Protein AF-A0A6M1SHD3-F1 (afdb_monomer_lite)

Secondary structure (DSSP, 8-state):
--HHHHHHHHHHHHTTS-GGG-----SS--TTS-HHHHHHHHHHHHHHHHHHHTT-

Structure (mmCIF, N/CA/C/O backbone):
data_AF-A0A6M1SHD3-F1
#
_entry.id   AF-A0A6M1SHD3-F1
#
loop_
_atom_site.group_PDB
_atom_site.id
_atom_site.type_symbol
_atom_site.label_atom_id
_atom_site.label_alt_id
_atom_site.label_comp_id
_atom_site.label_asym_id
_atom_site.label_entity_id
_atom_site.label_seq_id
_atom_site.pdbx_PDB_ins_code
_atom_site.Cartn_x
_atom_site.Cartn_y
_atom_site.Cartn_z
_atom_site.occupancy
_atom_site.B_iso_or_equiv
_atom_site.auth_seq_id
_atom_site.auth_comp_id
_atom_site.auth_asym_id
_atom_site.auth_atom_id
_atom_site.pdbx_PDB_model_num
ATOM 1 N N . PRO A 1 1 ? 7.998 -2.871 -1.023 1.00 94.56 1 PRO A N 1
ATOM 2 C CA . PRO A 1 1 ? 7.766 -2.639 0.429 1.00 94.56 1 PRO A CA 1
ATOM 3 C C . PRO A 1 1 ? 7.182 -3.903 1.068 1.00 94.56 1 PRO A C 1
ATOM 5 O O . PRO A 1 1 ? 6.496 -4.646 0.367 1.00 94.56 1 PRO A O 1
ATOM 8 N N . THR A 1 2 ? 7.462 -4.165 2.347 1.00 98.31 2 THR A N 1
ATOM 9 C CA . THR A 1 2 ? 6.854 -5.291 3.080 1.00 98.31 2 THR A CA 1
ATOM 10 C C . THR A 1 2 ? 5.421 -4.962 3.502 1.00 98.31 2 THR A C 1
ATOM 12 O O . THR A 1 2 ? 5.034 -3.790 3.549 1.00 98.31 2 THR A O 1
ATOM 15 N N . GLN A 1 3 ? 4.627 -5.990 3.806 1.00 98.38 3 GLN A N 1
ATOM 16 C CA . GLN A 1 3 ? 3.261 -5.825 4.308 1.00 98.38 3 GLN A CA 1
ATOM 17 C C . GLN A 1 3 ? 3.250 -5.054 5.636 1.00 98.38 3 GLN A C 1
ATOM 19 O O . GLN A 1 3 ? 2.474 -4.111 5.797 1.00 98.38 3 GLN A O 1
ATOM 24 N N . GLU A 1 4 ? 4.150 -5.400 6.559 1.00 98.31 4 GLU A N 1
ATOM 25 C CA . GLU A 1 4 ? 4.256 -4.800 7.893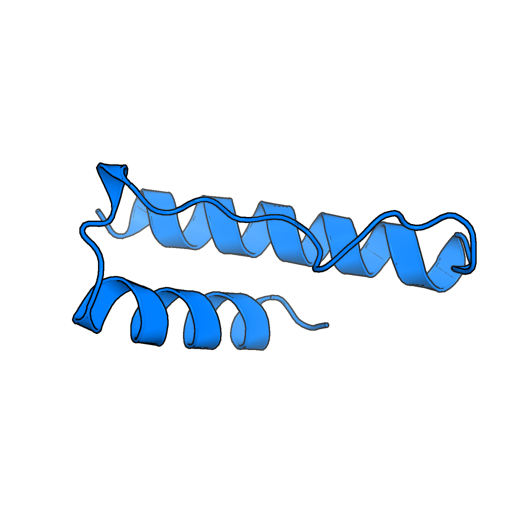 1.00 98.31 4 GLU A CA 1
ATOM 26 C C . GLU A 1 4 ? 4.527 -3.299 7.806 1.00 98.31 4 GLU A C 1
ATOM 28 O O . GLU A 1 4 ? 3.919 -2.512 8.532 1.00 98.31 4 GLU A O 1
ATOM 33 N N . HIS A 1 5 ? 5.399 -2.892 6.880 1.00 98.44 5 HIS A N 1
ATOM 34 C CA . HIS A 1 5 ? 5.723 -1.487 6.674 1.00 98.44 5 HIS A CA 1
ATOM 35 C C . HIS A 1 5 ? 4.492 -0.677 6.237 1.00 98.44 5 HIS A C 1
ATOM 37 O O . HIS A 1 5 ? 4.228 0.397 6.780 1.00 98.44 5 HIS A O 1
ATOM 43 N N . ILE A 1 6 ? 3.696 -1.212 5.306 1.00 98.44 6 ILE A N 1
ATOM 44 C CA . ILE A 1 6 ? 2.472 -0.556 4.820 1.00 98.44 6 ILE A CA 1
ATOM 45 C C . ILE A 1 6 ? 1.427 -0.475 5.941 1.00 98.44 6 ILE A C 1
ATOM 47 O O . ILE A 1 6 ? 0.821 0.578 6.138 1.00 98.44 6 ILE A O 1
ATOM 51 N N . VAL A 1 7 ? 1.254 -1.543 6.731 1.00 98.19 7 VAL A N 1
ATOM 52 C CA . VAL A 1 7 ? 0.351 -1.538 7.897 1.00 98.19 7 VAL A CA 1
ATOM 53 C C . VAL A 1 7 ? 0.749 -0.453 8.901 1.00 98.19 7 VAL A C 1
ATOM 55 O O . VAL A 1 7 ? -0.115 0.275 9.388 1.00 98.19 7 VAL A O 1
ATOM 58 N N . GLN A 1 8 ? 2.042 -0.310 9.199 1.00 98.12 8 GLN A N 1
ATOM 59 C CA . GLN A 1 8 ? 2.530 0.715 10.125 1.00 98.12 8 GLN A CA 1
ATOM 60 C C . GLN A 1 8 ? 2.268 2.138 9.616 1.00 98.12 8 GLN A C 1
ATOM 62 O O . GLN A 1 8 ? 1.858 2.992 10.402 1.00 98.12 8 GLN A O 1
ATOM 67 N N . LEU A 1 9 ? 2.463 2.398 8.319 1.00 97.88 9 LEU A N 1
ATOM 68 C CA . LEU A 1 9 ? 2.150 3.701 7.721 1.00 97.88 9 LEU A CA 1
ATOM 69 C C . LEU A 1 9 ? 0.655 4.023 7.809 1.00 97.88 9 LEU A C 1
ATOM 71 O O . LEU A 1 9 ? 0.287 5.125 8.212 1.00 97.88 9 LEU A O 1
ATOM 75 N N . MET A 1 10 ? -0.207 3.051 7.507 1.00 97.62 10 MET A N 1
ATOM 76 C CA . MET A 1 10 ? -1.656 3.258 7.563 1.00 97.62 10 MET A CA 1
ATOM 77 C C . MET A 1 10 ? -2.171 3.465 8.988 1.00 97.62 10 MET A C 1
ATOM 79 O O . MET A 1 10 ? -3.059 4.289 9.189 1.00 97.62 10 MET A O 1
ATOM 83 N N . LYS A 1 11 ? -1.590 2.787 9.989 1.00 96.69 11 LYS A N 1
ATOM 84 C CA . LYS A 1 11 ? -1.911 3.039 11.404 1.00 96.69 11 LYS A CA 1
ATOM 85 C C . LYS A 1 11 ? -1.594 4.481 11.805 1.00 96.69 11 LYS A C 1
ATOM 87 O O . LYS A 1 11 ? -2.438 5.125 12.413 1.00 96.69 11 LYS A O 1
ATOM 92 N N . LYS A 1 12 ? -0.440 5.012 11.382 1.00 97.88 12 LYS A N 1
ATOM 93 C CA . LYS A 1 12 ? -0.083 6.424 11.609 1.00 97.88 12 LYS A CA 1
ATOM 94 C C . LYS A 1 12 ? -1.049 7.384 10.913 1.00 97.88 12 LYS A C 1
ATOM 96 O O . LYS A 1 12 ? -1.420 8.400 11.487 1.00 97.88 12 LYS A O 1
ATOM 101 N N . ALA A 1 13 ? -1.476 7.074 9.687 1.00 97.25 13 ALA A N 1
ATOM 102 C CA . ALA A 1 13 ? -2.463 7.892 8.978 1.00 97.25 13 ALA A CA 1
ATOM 103 C C . ALA A 1 13 ? -3.826 7.906 9.701 1.00 97.25 13 ALA A C 1
ATOM 105 O O . ALA A 1 13 ? -4.453 8.961 9.814 1.00 97.25 13 ALA A O 1
ATOM 106 N N . ALA A 1 14 ? -4.247 6.760 10.244 1.00 96.44 14 ALA A N 1
ATOM 107 C CA . ALA A 1 14 ? -5.500 6.611 10.983 1.00 96.44 14 ALA A CA 1
ATOM 108 C C . ALA A 1 14 ? -5.543 7.406 12.303 1.00 96.44 14 ALA A C 1
ATOM 110 O O . ALA A 1 14 ? -6.626 7.722 12.785 1.00 96.44 14 ALA A O 1
ATOM 111 N N . GLU A 1 15 ? -4.393 7.805 12.861 1.00 97.06 15 GLU A N 1
ATOM 112 C CA . GLU A 1 15 ? -4.340 8.726 14.011 1.00 97.06 15 GLU A CA 1
ATOM 113 C C . GLU A 1 15 ? -4.868 10.132 13.672 1.00 97.06 15 GLU A C 1
ATOM 115 O O . GLU A 1 15 ? -5.174 10.916 14.571 1.00 97.06 15 GLU A O 1
ATOM 120 N N . ARG A 1 16 ? -4.932 10.489 12.381 1.00 97.94 16 ARG A N 1
ATOM 121 C CA . ARG A 1 16 ? -5.266 11.845 11.911 1.00 97.94 16 ARG A CA 1
ATOM 122 C C . ARG A 1 16 ? -6.468 11.897 10.975 1.00 97.94 16 ARG A C 1
ATOM 124 O O . ARG A 1 16 ? -7.124 12.933 10.906 1.00 97.94 16 ARG A O 1
ATOM 131 N N . ILE A 1 17 ? -6.739 10.821 10.242 1.00 96.88 17 ILE A N 1
ATOM 132 C CA . ILE A 1 17 ? -7.812 10.744 9.248 1.00 96.88 17 ILE A CA 1
ATOM 133 C C . ILE A 1 17 ? -8.702 9.541 9.588 1.00 96.88 17 ILE A C 1
ATOM 135 O O . ILE A 1 17 ? -8.168 8.442 9.740 1.00 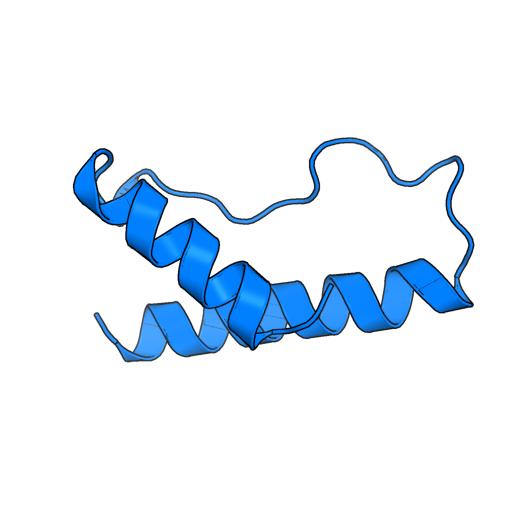96.88 17 ILE A O 1
ATOM 139 N N . PRO A 1 18 ? -10.038 9.711 9.670 1.00 95.44 18 PRO A N 1
ATOM 140 C CA . PRO A 1 18 ? -10.955 8.596 9.889 1.00 95.44 18 PRO A CA 1
ATOM 141 C C . PRO A 1 18 ? -10.771 7.487 8.849 1.00 95.44 18 PRO A C 1
ATOM 143 O O . PRO A 1 18 ? -10.552 7.768 7.665 1.00 95.44 18 PRO A O 1
ATOM 146 N N . ALA A 1 19 ? -10.868 6.231 9.281 1.00 94.50 19 ALA A N 1
ATOM 147 C CA . ALA A 1 19 ? -10.563 5.069 8.448 1.00 94.50 19 ALA A CA 1
ATOM 148 C C . ALA A 1 19 ? -11.424 5.008 7.174 1.00 94.50 19 ALA A C 1
ATOM 150 O O . ALA A 1 19 ? -10.924 4.650 6.109 1.00 94.50 19 ALA A O 1
ATOM 151 N N . GLU A 1 20 ? -12.683 5.437 7.247 1.00 95.25 20 GLU A N 1
ATOM 152 C CA . GLU A 1 20 ? -13.619 5.504 6.122 1.00 95.25 20 GLU A CA 1
ATOM 153 C C . GLU A 1 20 ? -13.210 6.506 5.026 1.00 95.25 20 GLU A C 1
ATOM 155 O O . GLU A 1 20 ? -13.749 6.469 3.920 1.00 95.25 20 GLU A O 1
ATOM 160 N N . ARG A 1 21 ? -12.243 7.391 5.308 1.00 97.25 21 ARG A N 1
ATOM 161 C CA . ARG A 1 21 ? -11.676 8.353 4.347 1.00 97.25 21 ARG A CA 1
ATOM 162 C C . ARG A 1 21 ? -10.277 7.969 3.863 1.00 97.25 21 ARG A C 1
ATOM 164 O O . ARG A 1 21 ? -9.710 8.689 3.042 1.00 97.25 21 ARG A O 1
ATOM 171 N N . LEU A 1 22 ? -9.710 6.866 4.350 1.00 96.75 22 LEU A N 1
ATOM 172 C CA . LEU A 1 22 ? -8.364 6.428 3.995 1.00 96.75 22 LEU A CA 1
ATOM 173 C C . LEU A 1 22 ? -8.370 5.419 2.845 1.00 96.75 22 LEU A C 1
ATOM 175 O O . LEU A 1 22 ? -9.103 4.433 2.849 1.00 96.75 22 LEU A O 1
ATOM 179 N N . TRP A 1 23 ? -7.483 5.654 1.881 1.00 97.56 23 TRP A N 1
ATOM 180 C CA . TRP A 1 23 ? -7.260 4.787 0.728 1.00 97.56 23 TRP A CA 1
ATOM 181 C C . TRP A 1 23 ? -5.817 4.289 0.720 1.00 97.56 23 TRP A C 1
ATOM 183 O O . TRP A 1 23 ? -4.910 4.968 1.196 1.00 97.56 23 TRP A O 1
ATOM 193 N N . VAL A 1 24 ? -5.615 3.085 0.186 1.00 97.75 24 VAL A N 1
ATOM 194 C CA . VAL A 1 24 ? -4.290 2.480 0.022 1.00 97.75 24 VAL A CA 1
ATOM 195 C C . VAL A 1 24 ? -3.999 2.379 -1.470 1.00 97.75 24 VAL A C 1
ATOM 197 O O . VAL A 1 24 ? -4.666 1.629 -2.183 1.00 97.75 24 VAL A O 1
ATOM 200 N N . ASN A 1 25 ? -2.997 3.119 -1.935 1.00 98.38 25 ASN A N 1
ATOM 201 C CA . ASN A 1 25 ? -2.521 3.114 -3.315 1.00 98.38 25 ASN A CA 1
ATOM 202 C C . ASN A 1 25 ? -1.016 3.437 -3.361 1.00 98.38 25 ASN A C 1
ATOM 204 O O . ASN A 1 25 ? -0.475 3.949 -2.381 1.00 98.38 25 ASN A O 1
ATOM 208 N N . PRO A 1 26 ? -0.321 3.156 -4.477 1.00 98.12 26 PRO A N 1
ATOM 209 C CA . PRO A 1 26 ? 1.046 3.628 -4.685 1.00 98.12 26 PRO A CA 1
ATOM 210 C C . PRO A 1 26 ? 1.116 5.156 -4.775 1.00 98.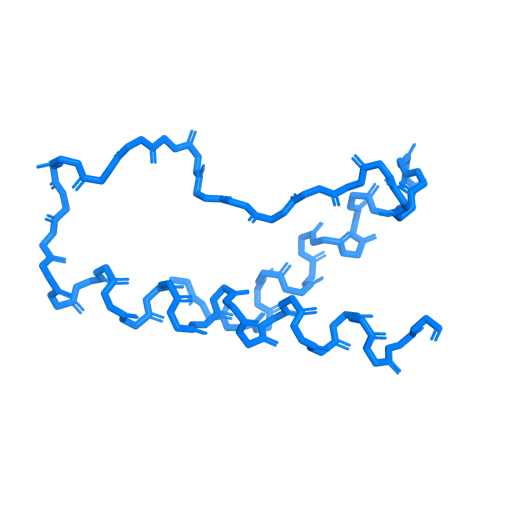12 26 PRO A C 1
ATOM 212 O O . PRO A 1 26 ? 0.139 5.792 -5.172 1.00 98.12 26 PRO A O 1
ATOM 215 N N . ASP A 1 27 ? 2.294 5.723 -4.510 1.00 97.38 27 ASP A N 1
ATOM 216 C CA . ASP A 1 27 ? 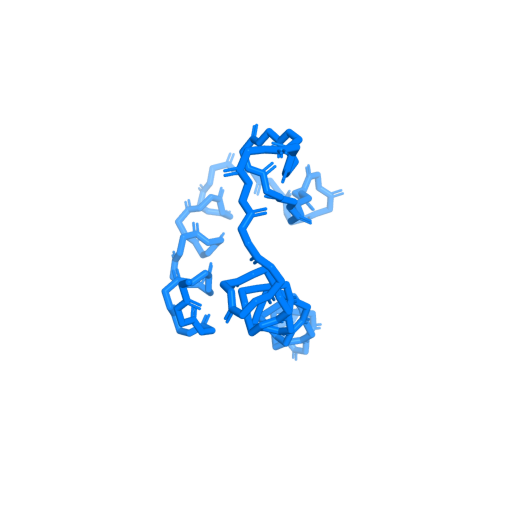2.531 7.173 -4.574 1.00 97.38 27 ASP A CA 1
ATOM 217 C C . ASP A 1 27 ? 2.229 7.777 -5.957 1.00 97.38 27 ASP A C 1
ATOM 219 O O . ASP A 1 27 ? 1.794 8.920 -6.065 1.00 97.38 27 ASP A O 1
ATOM 223 N N . CYS A 1 28 ? 2.482 7.023 -7.034 1.00 97.62 28 CYS A N 1
ATOM 224 C CA . CYS A 1 28 ? 2.273 7.454 -8.415 1.00 97.62 28 CYS A CA 1
ATOM 225 C C . CYS A 1 28 ? 2.116 6.242 -9.354 1.00 97.62 28 CYS A C 1
ATOM 227 O O . CYS A 1 28 ? 2.115 5.084 -8.927 1.00 97.62 28 CYS A O 1
ATOM 229 N N . GLY A 1 29 ? 2.004 6.502 -10.658 1.00 97.81 29 GLY A N 1
ATOM 230 C CA . GLY A 1 29 ? 2.018 5.474 -11.693 1.00 97.81 29 GLY A CA 1
ATOM 231 C C . GLY A 1 29 ? 3.323 4.669 -11.719 1.00 97.81 29 GLY A C 1
ATOM 232 O O . GLY A 1 29 ? 4.399 5.153 -11.375 1.00 97.81 29 GLY A O 1
ATOM 233 N N . LEU A 1 30 ? 3.231 3.424 -12.190 1.00 98.50 30 LEU A N 1
ATOM 234 C CA . LEU A 1 30 ? 4.325 2.445 -12.145 1.00 98.50 30 LEU A CA 1
ATOM 235 C C . LEU A 1 30 ? 5.099 2.321 -13.471 1.00 98.50 30 LEU A C 1
ATOM 237 O O . LEU A 1 30 ? 5.835 1.359 -13.658 1.00 98.50 30 LEU A O 1
ATOM 241 N N . LYS A 1 31 ? 4.961 3.288 -14.393 1.00 98.38 31 LYS A N 1
ATOM 242 C CA . LYS A 1 31 ? 5.542 3.247 -15.756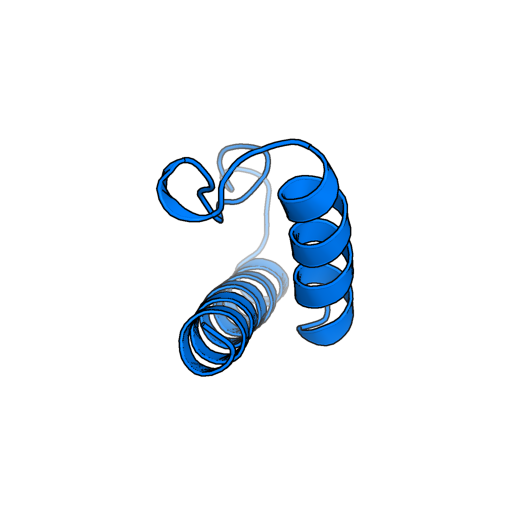 1.00 98.38 31 LYS A CA 1
ATOM 243 C C . LYS A 1 31 ? 7.055 2.981 -15.773 1.00 98.38 31 LYS A C 1
ATOM 245 O O . LYS A 1 31 ? 7.561 2.401 -16.725 1.00 98.38 31 LYS A O 1
ATOM 250 N N . THR A 1 32 ? 7.775 3.439 -14.751 1.00 98.12 32 THR A N 1
ATOM 251 C CA . THR A 1 32 ? 9.239 3.333 -14.643 1.00 98.12 32 THR A CA 1
ATOM 252 C C . THR A 1 32 ? 9.708 2.144 -13.799 1.00 98.12 32 THR A C 1
ATOM 254 O O . THR A 1 32 ? 10.907 2.005 -13.564 1.00 98.12 32 THR A O 1
ATOM 257 N N . ARG A 1 33 ? 8.789 1.300 -13.309 1.00 98.19 33 ARG A N 1
ATOM 258 C CA . ARG A 1 33 ? 9.094 0.151 -12.444 1.00 98.19 33 ARG A CA 1
ATOM 259 C C . ARG A 1 33 ? 9.120 -1.152 -13.231 1.00 98.19 33 ARG A C 1
ATOM 261 O O . ARG A 1 33 ? 8.494 -1.275 -14.280 1.00 98.19 33 ARG A O 1
ATOM 268 N N . GLN A 1 34 ? 9.854 -2.128 -12.706 1.00 98.50 34 GLN A N 1
ATOM 269 C CA . GLN A 1 34 ? 9.975 -3.455 -13.309 1.00 98.50 34 GLN A CA 1
ATOM 270 C C . GLN A 1 34 ? 8.956 -4.424 -12.704 1.00 98.50 34 GLN A C 1
ATOM 272 O O . GLN A 1 34 ? 8.622 -4.331 -11.525 1.00 98.50 34 GLN A O 1
ATOM 277 N N . TRP A 1 35 ? 8.500 -5.413 -13.475 1.00 98.44 35 TRP A N 1
ATOM 278 C CA . TRP A 1 35 ? 7.513 -6.394 -12.999 1.00 98.44 35 TRP A CA 1
ATOM 279 C C . TRP A 1 35 ? 7.954 -7.149 -11.740 1.00 98.44 35 TRP A C 1
ATOM 281 O O . TRP A 1 35 ? 7.147 -7.344 -10.831 1.00 98.44 35 TRP A O 1
ATOM 291 N N . ALA A 1 36 ? 9.241 -7.504 -11.658 1.00 98.31 36 ALA A N 1
ATOM 292 C CA . ALA A 1 36 ? 9.826 -8.185 -10.503 1.00 98.31 36 ALA A CA 1
ATOM 293 C C . ALA A 1 36 ? 9.753 -7.359 -9.203 1.00 98.31 36 ALA A C 1
ATOM 295 O O . ALA A 1 36 ? 9.776 -7.924 -8.115 1.00 98.31 36 ALA A O 1
ATOM 296 N N . GLU A 1 37 ? 9.632 -6.034 -9.305 1.00 97.94 37 GLU A N 1
ATOM 297 C CA . GLU A 1 37 ? 9.408 -5.129 -8.174 1.00 97.94 37 GLU A CA 1
ATOM 298 C C . GLU A 1 37 ? 7.909 -4.910 -7.921 1.00 97.94 37 GLU A C 1
ATOM 300 O O . GLU A 1 37 ? 7.447 -4.953 -6.779 1.00 97.94 37 GLU A O 1
ATOM 305 N N . VAL A 1 38 ? 7.145 -4.672 -8.991 1.00 98.44 38 VAL A N 1
ATOM 306 C CA . VAL A 1 38 ? 5.742 -4.247 -8.913 1.00 98.44 38 VAL A CA 1
ATOM 307 C C . VAL A 1 38 ? 4.849 -5.336 -8.337 1.00 98.44 38 VAL A C 1
ATOM 309 O O . VAL A 1 38 ? 4.058 -5.057 -7.436 1.00 98.44 38 VAL A O 1
ATOM 312 N N . ILE A 1 39 ? 4.969 -6.570 -8.832 1.00 98.56 39 ILE A N 1
ATOM 313 C CA . ILE A 1 39 ? 4.095 -7.669 -8.407 1.00 98.56 39 ILE A CA 1
ATOM 314 C C . ILE A 1 39 ? 4.191 -7.916 -6.894 1.00 98.56 39 ILE A C 1
ATOM 316 O O . ILE A 1 39 ? 3.144 -7.872 -6.238 1.00 98.56 39 ILE A O 1
ATOM 320 N N . PRO A 1 40 ? 5.381 -8.117 -6.288 1.00 98.56 40 PRO A N 1
ATOM 321 C CA . PRO A 1 40 ? 5.457 -8.316 -4.843 1.00 98.56 40 PRO A CA 1
ATOM 322 C C . PRO A 1 40 ? 5.039 -7.065 -4.059 1.00 98.56 40 PRO A C 1
ATOM 324 O O . PRO A 1 40 ? 4.357 -7.189 -3.042 1.00 98.56 40 PRO A O 1
ATOM 327 N N . ALA A 1 41 ? 5.366 -5.856 -4.532 1.00 98.50 41 ALA A N 1
ATOM 328 C CA . ALA A 1 41 ? 4.966 -4.621 -3.856 1.00 98.50 41 ALA A CA 1
ATOM 329 C C . ALA A 1 41 ? 3.437 -4.450 -3.788 1.00 98.50 41 ALA A C 1
ATOM 331 O O . ALA A 1 41 ? 2.902 -4.161 -2.715 1.00 98.50 41 ALA A O 1
ATOM 332 N N . LEU A 1 42 ? 2.732 -4.660 -4.903 1.00 98.75 42 LEU A N 1
ATOM 333 C CA . LEU A 1 42 ? 1.271 -4.574 -4.956 1.00 98.75 42 LEU A CA 1
ATOM 334 C C . LEU A 1 42 ? 0.603 -5.722 -4.193 1.00 98.75 42 LEU A C 1
ATOM 336 O O . LEU A 1 42 ? -0.394 -5.497 -3.507 1.00 98.75 42 LEU A O 1
ATOM 340 N N . THR A 1 43 ? 1.176 -6.928 -4.245 1.00 98.75 43 THR A N 1
ATOM 341 C CA . THR A 1 43 ? 0.690 -8.078 -3.463 1.00 98.75 43 THR A CA 1
ATOM 342 C C . THR A 1 43 ? 0.725 -7.765 -1.966 1.00 98.75 43 THR A C 1
ATOM 344 O O . THR A 1 43 ? -0.287 -7.914 -1.278 1.00 98.75 43 THR A O 1
ATOM 347 N N . ASN A 1 44 ? 1.849 -7.229 -1.481 1.00 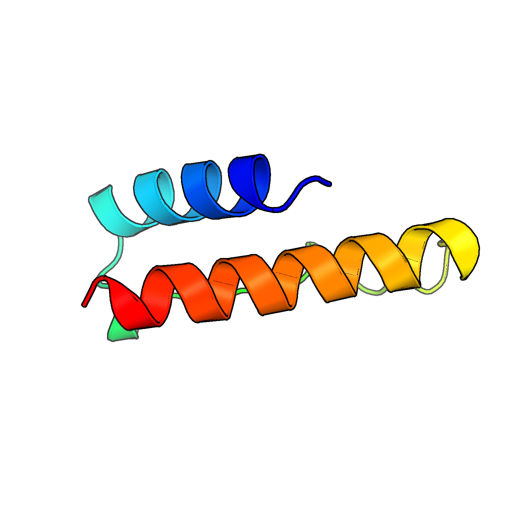98.81 44 ASN A N 1
ATOM 348 C CA . ASN A 1 44 ? 2.010 -6.819 -0.085 1.00 98.81 44 ASN A CA 1
ATOM 349 C C . ASN A 1 44 ? 1.065 -5.669 0.294 1.00 98.81 44 ASN A C 1
ATOM 351 O O . ASN A 1 44 ? 0.517 -5.662 1.396 1.00 98.81 44 ASN A O 1
ATOM 355 N N . MET A 1 45 ? 0.831 -4.719 -0.616 1.00 98.69 45 MET A N 1
ATOM 356 C CA . MET A 1 45 ? -0.101 -3.607 -0.406 1.00 98.69 45 MET A CA 1
ATOM 357 C C . MET A 1 45 ? -1.547 -4.085 -0.232 1.00 98.69 45 MET A C 1
ATOM 359 O O . MET A 1 45 ? -2.234 -3.660 0.700 1.00 98.69 45 MET A O 1
ATOM 363 N N . VAL A 1 46 ? -2.002 -5.014 -1.077 1.00 98.62 46 VAL A N 1
ATOM 364 C CA . VAL A 1 46 ? -3.342 -5.609 -0.960 1.00 98.62 46 VAL A CA 1
ATOM 365 C C . VAL A 1 46 ? -3.461 -6.451 0.313 1.00 98.62 46 VAL A C 1
ATOM 367 O O . VAL A 1 46 ? -4.491 -6.385 0.988 1.00 98.62 46 VAL A O 1
ATOM 370 N N . ALA A 1 47 ? -2.425 -7.215 0.672 1.00 98.62 47 ALA A N 1
ATOM 371 C CA . ALA A 1 47 ? -2.398 -7.987 1.915 1.00 98.62 47 ALA A CA 1
ATOM 372 C C . ALA A 1 47 ? -2.497 -7.077 3.153 1.00 98.62 47 ALA A C 1
ATOM 374 O O . ALA A 1 47 ? -3.332 -7.319 4.024 1.00 98.62 47 ALA A O 1
ATOM 375 N N . ALA A 1 48 ? -1.739 -5.975 3.186 1.00 98.38 48 ALA A N 1
ATOM 376 C CA . ALA A 1 48 ? -1.811 -4.978 4.253 1.00 98.38 48 ALA A CA 1
ATOM 377 C C . ALA A 1 48 ? -3.223 -4.388 4.388 1.00 98.38 48 ALA A C 1
ATOM 379 O O . ALA A 1 48 ? -3.762 -4.321 5.493 1.00 98.38 48 ALA A O 1
ATOM 380 N N . ALA A 1 49 ? -3.861 -4.030 3.268 1.00 98.06 49 ALA A N 1
ATOM 381 C CA . ALA A 1 49 ? -5.235 -3.531 3.273 1.00 98.06 49 ALA A CA 1
ATOM 382 C C . ALA A 1 49 ? -6.238 -4.567 3.817 1.00 98.06 49 ALA A C 1
ATOM 384 O O . ALA A 1 49 ? -7.148 -4.203 4.560 1.00 98.06 49 ALA A O 1
ATOM 385 N N . LYS A 1 50 ? -6.076 -5.860 3.489 1.00 98.19 50 LYS A N 1
ATOM 386 C CA . LYS A 1 50 ? -6.907 -6.941 4.055 1.00 98.19 50 LYS A CA 1
ATOM 387 C C . LYS A 1 50 ? -6.727 -7.059 5.572 1.00 98.19 50 LYS A C 1
ATOM 389 O O . LYS A 1 50 ? -7.728 -7.108 6.278 1.00 98.19 50 LYS A O 1
ATOM 394 N N . THR A 1 51 ? -5.487 -7.038 6.065 1.00 97.38 51 THR A N 1
ATOM 395 C CA . THR A 1 51 ? -5.187 -7.069 7.508 1.00 97.38 51 THR A CA 1
ATOM 396 C C . THR A 1 51 ? -5.820 -5.893 8.251 1.00 97.38 51 THR A C 1
ATOM 398 O O . THR A 1 51 ? -6.426 -6.080 9.303 1.00 97.38 51 THR A O 1
ATOM 401 N N . LEU A 1 52 ? -5.720 -4.680 7.696 1.00 96.06 52 LEU A N 1
ATOM 402 C CA . LEU A 1 52 ? -6.294 -3.482 8.312 1.00 96.06 52 LEU A CA 1
ATOM 403 C C . LEU A 1 52 ? -7.820 -3.575 8.419 1.00 96.06 52 LEU A C 1
ATOM 405 O O . LEU A 1 52 ? -8.361 -3.265 9.471 1.00 96.06 52 LEU A O 1
ATOM 409 N N . ARG A 1 53 ? -8.507 -4.072 7.381 1.00 96.19 53 ARG A N 1
ATOM 410 C CA . ARG A 1 53 ? -9.973 -4.246 7.391 1.00 96.19 53 ARG A CA 1
ATOM 411 C C . ARG A 1 53 ? -10.470 -5.288 8.391 1.00 96.19 53 ARG A C 1
ATOM 413 O O . ARG A 1 53 ? -11.599 -5.181 8.836 1.00 96.19 53 ARG A O 1
ATOM 420 N N . GLN A 1 54 ? -9.656 -6.288 8.727 1.00 94.50 54 GLN A N 1
ATOM 421 C CA . GLN A 1 54 ? -9.995 -7.283 9.756 1.00 94.50 54 GLN A CA 1
ATOM 422 C C . GLN A 1 54 ? -9.865 -6.735 11.183 1.00 94.50 54 GLN A C 1
ATOM 424 O O . GLN A 1 54 ? -10.292 -7.392 12.123 1.00 94.50 54 GLN A O 1
ATOM 429 N N . SER A 1 55 ? -9.225 -5.574 11.345 1.00 78.94 55 SER A N 1
ATOM 430 C CA . SER A 1 55 ? -8.956 -4.951 12.646 1.00 78.94 55 SER A CA 1
ATOM 431 C C . SER A 1 55 ? -9.958 -3.842 12.998 1.00 78.94 55 SER A C 1
ATOM 433 O O . SER A 1 55 ? -9.734 -3.135 13.979 1.00 78.94 55 SER A O 1
ATOM 435 N N . VAL A 1 56 ? -10.994 -3.653 12.171 1.00 63.91 56 VAL A N 1
ATOM 436 C CA . VAL A 1 56 ? -12.072 -2.662 12.340 1.00 63.91 56 VAL A CA 1
ATOM 437 C C . VAL A 1 56 ? -13.326 -3.358 12.842 1.00 63.91 56 VAL A C 1
ATOM 439 O O . VAL A 1 56 ? -13.609 -4.466 12.333 1.00 63.91 56 VAL A O 1
#

Foldseek 3Di:
DALVVLLVVVVVVCVPDPPVPDDQDDPDDCPPPDPVPPVVVVVSSVVSVVVVVVVD

Radius of gyration: 11.98 Å; chains: 1; bounding box: 24×20×30 Å

Sequence (56 aa):
PTQEHIVQLMKKAAERIPAERLWVNPDCGLKTRQWAEVIPALTNMVAAAKTLRQSV

pLDDT: mean 96.72, std 5.19, range [63.91, 98.81]